Protein AF-A0A7Y0SPU0-F1 (afdb_monomer_lite)

Secondary structure (DSSP, 8-state):
--HHHHHHHHHTT-EEEETTEEEETTEEPPTT-S----

Sequence (38 aa):
RIYPMVAKWLVDERLIMKDGKAYLDGAELGVHGYASDE

Radius of gyration: 9.87 Å; chains: 1; bounding box: 22×20×19 Å

Organism: Vibrio parahaemolyticus (NCBI:txid670)

Structure (mmCIF, N/CA/C/O backbone):
data_AF-A0A7Y0SPU0-F1
#
_entry.id   AF-A0A7Y0SPU0-F1
#
loop_
_atom_site.group_PDB
_atom_site.id
_atom_site.type_symbol
_atom_site.label_atom_id
_atom_site.label_alt_id
_atom_site.label_comp_id
_atom_site.label_asym_id
_atom_site.label_entity_id
_atom_site.label_seq_id
_atom_site.pdbx_PDB_ins_code
_atom_site.Cartn_x
_atom_site.Cartn_y
_atom_site.Cartn_z
_atom_site.occupancy
_atom_site.B_iso_or_equiv
_atom_site.auth_seq_id
_atom_site.auth_comp_id
_atom_site.auth_asym_id
_atom_site.auth_atom_id
_atom_site.pdbx_PDB_model_num
ATOM 1 N N . ARG A 1 1 ? 17.467 6.353 2.635 1.00 60.62 1 ARG A N 1
ATOM 2 C CA . ARG A 1 1 ? 16.944 6.365 4.031 1.00 60.62 1 ARG A CA 1
ATOM 3 C C . ARG A 1 1 ? 15.409 6.306 4.006 1.00 60.62 1 ARG A C 1
ATOM 5 O O . ARG A 1 1 ? 14.758 7.270 4.371 1.00 60.62 1 ARG A O 1
ATOM 12 N N . ILE A 1 2 ? 14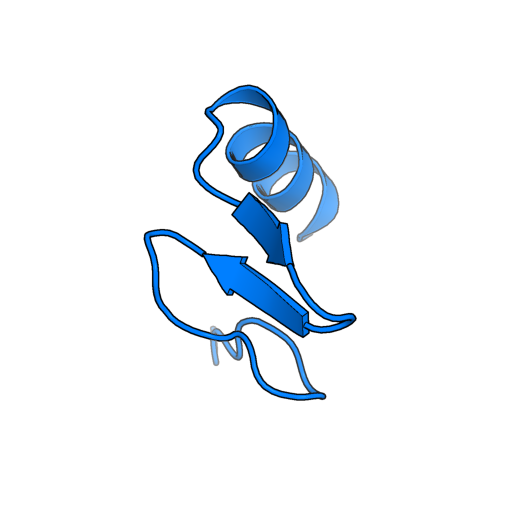.827 5.199 3.537 1.00 74.75 2 ILE A N 1
ATOM 13 C CA . ILE A 1 2 ? 13.384 5.127 3.222 1.00 74.75 2 ILE A CA 1
ATOM 14 C C . ILE A 1 2 ? 12.511 4.636 4.390 1.00 74.75 2 ILE A C 1
ATOM 16 O O . ILE A 1 2 ? 11.324 4.932 4.439 1.00 74.75 2 ILE A O 1
ATOM 20 N N . TYR A 1 3 ? 13.101 3.947 5.371 1.00 74.88 3 TYR A N 1
ATOM 21 C CA . TYR A 1 3 ? 12.357 3.314 6.466 1.00 74.88 3 TYR A CA 1
ATOM 22 C C . TYR A 1 3 ? 11.507 4.268 7.330 1.00 74.88 3 TYR A C 1
ATOM 24 O O . TYR A 1 3 ? 10.339 3.949 7.547 1.00 74.88 3 TYR A O 1
ATOM 32 N N . PRO A 1 4 ? 12.000 5.442 7.783 1.00 83.44 4 PRO A N 1
ATOM 33 C CA . PRO A 1 4 ? 11.172 6.360 8.576 1.00 83.44 4 PRO A CA 1
ATOM 34 C C . PRO A 1 4 ? 9.976 6.919 7.794 1.00 83.44 4 PRO A C 1
ATOM 36 O O . PRO A 1 4 ? 8.929 7.199 8.368 1.00 83.44 4 PRO A O 1
ATOM 39 N N . MET A 1 5 ? 10.127 7.072 6.478 1.00 84.38 5 MET A N 1
ATOM 40 C CA . MET A 1 5 ? 9.096 7.616 5.597 1.00 84.38 5 MET A CA 1
ATOM 41 C C . MET A 1 5 ? 7.982 6.598 5.340 1.00 84.38 5 MET A C 1
ATOM 43 O O . MET A 1 5 ? 6.808 6.925 5.480 1.00 84.38 5 MET A O 1
ATOM 47 N N . VAL A 1 6 ? 8.347 5.346 5.052 1.00 84.44 6 VAL A N 1
ATOM 48 C CA . VAL A 1 6 ? 7.378 4.257 4.854 1.00 84.44 6 VAL A CA 1
ATOM 49 C C . VAL A 1 6 ? 6.588 3.986 6.136 1.00 84.44 6 VAL A C 1
ATOM 51 O O . VAL A 1 6 ? 5.373 3.815 6.082 1.00 84.44 6 VAL A O 1
ATOM 54 N N . ALA A 1 7 ? 7.253 4.019 7.297 1.00 85.25 7 ALA A N 1
ATOM 55 C CA . ALA A 1 7 ? 6.581 3.882 8.587 1.00 85.25 7 ALA A CA 1
ATOM 56 C C . ALA A 1 7 ? 5.547 4.996 8.813 1.00 85.25 7 ALA A C 1
ATOM 58 O O . ALA A 1 7 ? 4.454 4.726 9.301 1.00 85.25 7 ALA A O 1
ATOM 59 N N . LYS A 1 8 ? 5.859 6.231 8.405 1.00 88.06 8 LYS A N 1
ATOM 60 C CA . LYS A 1 8 ? 4.911 7.344 8.475 1.00 88.06 8 LYS A CA 1
ATOM 61 C C . LYS A 1 8 ? 3.689 7.113 7.584 1.00 88.06 8 LYS A C 1
ATOM 63 O O . LYS A 1 8 ? 2.574 7.280 8.055 1.00 88.06 8 LYS A O 1
ATOM 68 N N . TRP A 1 9 ? 3.875 6.671 6.339 1.00 89.06 9 TRP A N 1
ATOM 69 C CA . TRP A 1 9 ? 2.747 6.368 5.448 1.00 89.06 9 TRP A CA 1
ATOM 70 C C . TRP A 1 9 ? 1.846 5.251 5.974 1.00 89.06 9 TRP A C 1
ATOM 72 O O . TRP A 1 9 ? 0.642 5.293 5.746 1.00 89.06 9 TRP A O 1
ATOM 82 N N . LEU A 1 10 ? 2.418 4.275 6.682 1.00 87.38 10 LEU A N 1
ATOM 83 C CA . LEU A 1 10 ? 1.648 3.216 7.328 1.00 87.38 10 LEU A CA 1
ATOM 84 C C . LEU A 1 10 ? 0.807 3.755 8.496 1.00 87.38 10 LEU A C 1
ATOM 86 O O . LEU A 1 10 ? -0.366 3.416 8.604 1.00 87.38 10 LEU A O 1
ATOM 90 N N . VAL A 1 11 ? 1.393 4.5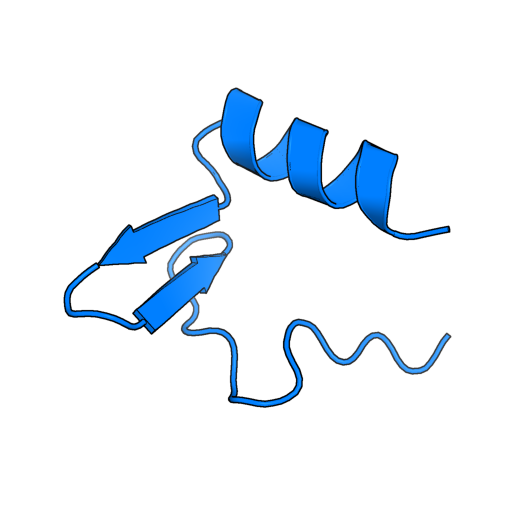99 9.353 1.00 91.44 11 VAL A N 1
ATOM 91 C CA . VAL A 1 11 ? 0.689 5.212 10.497 1.00 91.44 11 VAL A CA 1
ATOM 92 C C . VAL A 1 11 ? -0.398 6.185 10.036 1.00 91.44 11 VAL A C 1
ATOM 94 O O . VAL A 1 11 ? -1.458 6.239 10.649 1.00 91.44 11 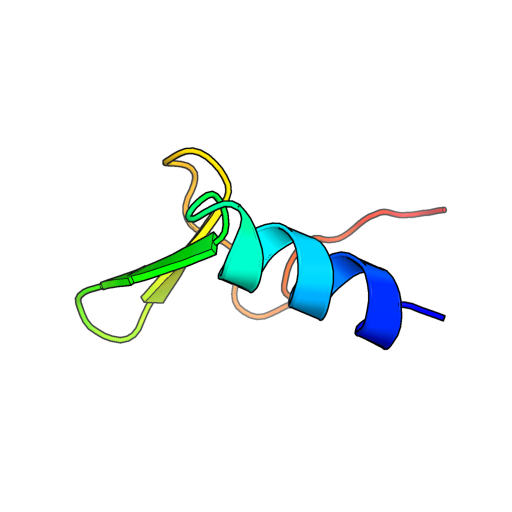VAL A O 1
ATOM 97 N N . ASP A 1 12 ? -0.158 6.910 8.944 1.00 92.25 12 ASP A N 1
ATOM 98 C CA . ASP A 1 12 ? -1.114 7.855 8.356 1.00 92.25 12 ASP A CA 1
ATOM 99 C C . ASP A 1 12 ? -2.217 7.153 7.522 1.00 92.25 12 ASP A C 1
ATOM 101 O O . ASP A 1 12 ? -2.975 7.831 6.834 1.00 92.25 12 ASP A O 1
ATOM 105 N N . GLU A 1 13 ? -2.280 5.812 7.515 1.00 88.38 13 GLU A N 1
ATOM 106 C CA . GLU A 1 13 ? -3.195 4.984 6.696 1.00 88.38 13 GLU A CA 1
ATOM 107 C C . GLU A 1 13 ? -3.119 5.243 5.179 1.00 88.38 13 GLU A C 1
ATOM 109 O O . GLU A 1 13 ? -3.974 4.825 4.398 1.00 88.38 13 GLU A O 1
ATOM 114 N N . ARG A 1 14 ? -2.049 5.901 4.734 1.00 90.75 14 ARG A N 1
ATOM 115 C CA . ARG A 1 14 ? -1.788 6.205 3.325 1.00 90.75 14 ARG A CA 1
ATOM 116 C C . ARG A 1 14 ? -1.259 4.995 2.576 1.00 90.75 14 ARG A C 1
ATOM 118 O O . ARG A 1 14 ? -1.536 4.840 1.391 1.00 90.75 14 ARG A O 1
ATOM 125 N N . LEU A 1 15 ? -0.483 4.151 3.254 1.00 89.56 15 LEU A N 1
ATOM 126 C CA . LEU A 1 15 ? 0.045 2.904 2.717 1.00 89.56 15 LEU A CA 1
ATOM 127 C C . LEU A 1 15 ? -0.776 1.727 3.244 1.00 89.56 15 LEU A C 1
ATOM 129 O O . LEU A 1 15 ? -0.722 1.411 4.430 1.00 89.56 15 LEU A O 1
ATOM 133 N N . ILE A 1 16 ? -1.483 1.045 2.348 1.00 90.25 16 ILE A N 1
ATOM 134 C CA . ILE A 1 16 ? -2.310 -0.120 2.668 1.00 90.25 16 ILE A CA 1
ATOM 135 C C . ILE A 1 16 ? -1.855 -1.341 1.872 1.00 90.25 16 ILE A C 1
ATOM 137 O O . ILE A 1 16 ? -1.372 -1.226 0.747 1.00 90.25 16 ILE A O 1
ATOM 141 N N . MET A 1 17 ? -2.038 -2.531 2.440 1.00 88.62 17 MET A N 1
ATOM 142 C CA . MET A 1 17 ? -1.849 -3.788 1.718 1.00 88.62 17 MET A CA 1
ATOM 143 C C . MET A 1 17 ? -3.216 -4.399 1.422 1.00 88.62 17 MET A C 1
ATOM 145 O O . MET A 1 17 ? -3.990 -4.670 2.338 1.00 88.62 17 MET A O 1
ATOM 149 N N . LYS A 1 18 ? -3.518 -4.618 0.144 1.00 87.88 18 LYS A N 1
ATOM 150 C CA . LYS A 1 18 ? -4.778 -5.205 -0.313 1.00 87.88 18 LYS A CA 1
ATOM 151 C C . LYS A 1 18 ? -4.495 -6.236 -1.399 1.00 87.88 18 LYS A C 1
ATOM 153 O O . LYS A 1 18 ? -3.728 -5.968 -2.315 1.00 87.88 18 LYS A O 1
ATOM 158 N N . ASP A 1 19 ? -5.093 -7.421 -1.290 1.00 87.19 19 ASP A N 1
ATOM 159 C CA . ASP A 1 19 ? -4.967 -8.497 -2.288 1.00 87.19 19 ASP A CA 1
ATOM 160 C C . ASP A 1 19 ? -3.503 -8.857 -2.628 1.00 87.19 19 ASP A C 1
ATOM 162 O O . ASP A 1 19 ? -3.150 -9.110 -3.778 1.00 87.19 19 ASP A O 1
ATOM 166 N N . GLY A 1 20 ? -2.620 -8.833 -1.621 1.00 86.44 20 GLY A N 1
ATOM 167 C CA . GLY A 1 20 ? -1.187 -9.112 -1.792 1.00 86.44 20 GLY A CA 1
ATOM 168 C C . GLY A 1 20 ? -0.383 -7.988 -2.459 1.00 86.44 20 GLY A C 1
ATOM 169 O O . GLY A 1 20 ? 0.804 -8.167 -2.716 1.00 86.44 20 GLY A O 1
ATOM 170 N N . LYS A 1 21 ? -1.007 -6.836 -2.721 1.00 85.94 21 LYS A N 1
ATOM 171 C CA . LYS A 1 21 ? -0.406 -5.664 -3.362 1.00 85.94 21 LYS A CA 1
ATOM 172 C C . LYS A 1 21 ? -0.368 -4.487 -2.393 1.00 85.94 21 LYS A C 1
ATOM 174 O O . LYS A 1 21 ? -1.281 -4.303 -1.587 1.00 85.94 21 LYS A O 1
ATOM 179 N N . ALA A 1 22 ? 0.692 -3.692 -2.462 1.00 88.75 22 ALA A N 1
ATOM 180 C CA . ALA A 1 22 ? 0.799 -2.462 -1.689 1.00 88.75 22 ALA A CA 1
ATOM 181 C C . ALA A 1 22 ? 0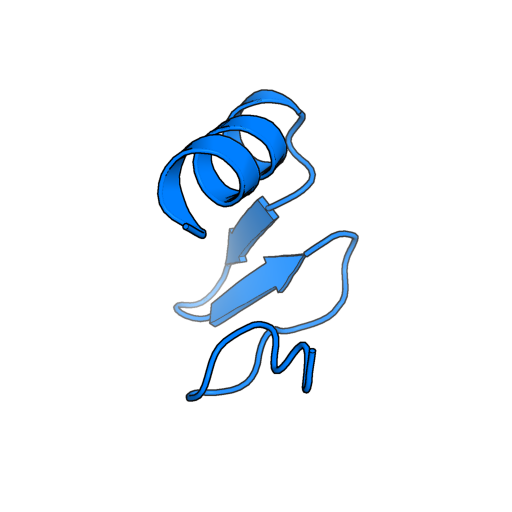.171 -1.307 -2.476 1.00 88.75 22 ALA A C 1
ATOM 183 O O . ALA A 1 22 ? 0.399 -1.188 -3.675 1.00 88.75 22 ALA A O 1
ATOM 184 N N . TYR A 1 23 ? -0.594 -0.453 -1.805 1.00 88.25 23 TYR A N 1
ATOM 185 C CA . TYR A 1 23 ? -1.199 0.743 -2.378 1.00 88.25 23 TYR A CA 1
ATOM 186 C C . TYR A 1 23 ? -0.817 1.95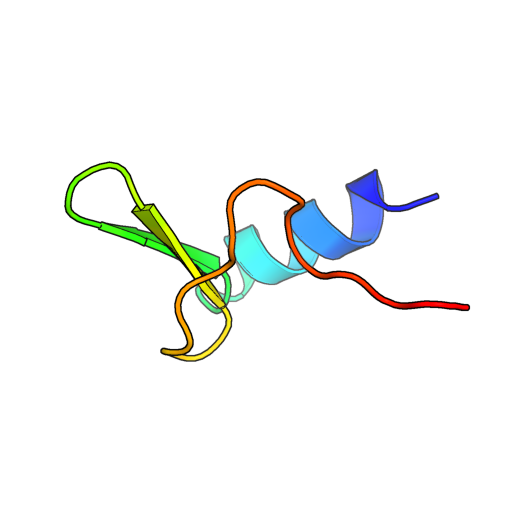0 -1.530 1.00 88.25 23 TYR A C 1
ATOM 188 O O . TYR A 1 23 ? -1.005 1.923 -0.317 1.00 88.25 23 TYR A O 1
ATOM 196 N N . LEU A 1 24 ? -0.308 3.003 -2.162 1.00 88.25 24 LEU A N 1
ATOM 197 C CA . LEU A 1 24 ? 0.000 4.282 -1.532 1.00 88.25 24 LEU A CA 1
ATOM 198 C C . LEU A 1 24 ? -0.966 5.338 -2.071 1.00 88.25 24 LEU A C 1
ATOM 200 O O . LEU A 1 24 ? -1.016 5.559 -3.277 1.00 88.25 24 LEU A O 1
ATOM 204 N N . ASP A 1 25 ? -1.763 5.951 -1.194 1.00 88.06 25 ASP A N 1
ATOM 205 C CA . ASP A 1 25 ? -2.801 6.934 -1.546 1.00 88.06 25 ASP A CA 1
ATOM 206 C C . ASP A 1 25 ? -3.781 6.432 -2.631 1.00 88.06 25 ASP A C 1
ATOM 208 O O . ASP A 1 25 ? -4.295 7.195 -3.448 1.00 88.06 25 ASP A O 1
ATOM 212 N N . GLY A 1 26 ? -4.029 5.118 -2.663 1.00 85.12 26 GLY A N 1
ATOM 213 C CA . GLY A 1 26 ? -4.881 4.462 -3.660 1.00 85.12 26 GLY A CA 1
ATOM 214 C C . GLY A 1 26 ? -4.177 4.047 -4.958 1.00 85.12 26 GLY A C 1
ATOM 215 O O . GLY A 1 26 ? -4.790 3.351 -5.766 1.00 85.12 26 GLY A O 1
ATOM 216 N N . ALA A 1 27 ? -2.900 4.390 -5.155 1.00 84.94 27 ALA A N 1
ATOM 217 C CA . ALA A 1 27 ? -2.098 3.927 -6.286 1.00 84.94 27 ALA A CA 1
ATOM 218 C C . ALA A 1 27 ? -1.345 2.633 -5.940 1.00 84.94 27 ALA A C 1
ATOM 220 O O . ALA A 1 27 ? -0.641 2.575 -4.934 1.00 84.94 27 ALA A O 1
ATOM 221 N N . GLU A 1 28 ? -1.471 1.596 -6.773 1.00 85.19 28 GLU A N 1
ATOM 222 C CA . GLU A 1 28 ? -0.721 0.344 -6.608 1.00 85.19 28 GLU A CA 1
ATOM 223 C C . GLU A 1 28 ? 0.786 0.604 -6.773 1.00 85.19 28 GLU A C 1
ATOM 225 O O . GLU A 1 28 ? 1.233 1.141 -7.788 1.00 85.19 28 GLU A O 1
ATOM 230 N N . LEU A 1 29 ? 1.577 0.209 -5.778 1.00 83.25 29 LEU A N 1
ATOM 231 C CA . LEU A 1 29 ? 3.030 0.219 -5.858 1.00 83.25 29 LEU A CA 1
ATOM 232 C C . LEU A 1 29 ? 3.492 -1.002 -6.658 1.00 83.25 29 LEU A C 1
ATOM 234 O O . LEU A 1 29 ? 3.136 -2.139 -6.345 1.00 83.25 29 LEU A O 1
ATOM 238 N N . GLY A 1 30 ? 4.312 -0.763 -7.683 1.00 76.19 30 GLY A N 1
ATOM 239 C CA . GLY A 1 30 ? 4.918 -1.832 -8.474 1.00 76.19 30 GLY A CA 1
ATOM 240 C C . GLY A 1 30 ? 5.888 -2.695 -7.656 1.00 76.19 30 GLY A C 1
ATOM 241 O O . GLY A 1 30 ? 6.256 -2.365 -6.531 1.00 76.19 30 GLY A O 1
ATOM 242 N N . VAL A 1 31 ? 6.371 -3.792 -8.249 1.00 69.19 31 VAL A N 1
ATOM 243 C CA . VAL A 1 31 ? 7.302 -4.752 -7.609 1.00 69.19 31 VAL A CA 1
ATOM 244 C C . VAL A 1 31 ? 8.632 -4.141 -7.143 1.00 69.19 31 VAL A C 1
ATOM 246 O O . VAL A 1 31 ? 9.310 -4.715 -6.295 1.00 69.19 31 VAL A O 1
ATOM 249 N N . HIS A 1 32 ? 8.989 -2.964 -7.659 1.00 68.62 32 HIS A N 1
ATOM 250 C CA . HIS A 1 32 ? 10.156 -2.188 -7.234 1.00 68.62 32 HIS A CA 1
ATOM 251 C C . HIS A 1 32 ? 9.826 -1.115 -6.174 1.00 68.62 32 HIS A C 1
ATOM 253 O O . HIS A 1 32 ? 10.696 -0.336 -5.796 1.00 68.62 32 HIS A O 1
ATOM 259 N N . GLY A 1 33 ? 8.594 -1.095 -5.652 1.00 64.31 33 GLY A N 1
ATOM 260 C CA . GLY A 1 33 ? 8.110 -0.109 -4.688 1.00 64.31 33 GLY A CA 1
ATOM 261 C C . GLY A 1 33 ? 7.868 1.269 -5.310 1.00 64.31 33 GLY A C 1
ATOM 262 O O . GLY A 1 33 ? 7.697 1.406 -6.521 1.00 64.31 33 GLY A O 1
ATOM 263 N N . TYR A 1 34 ? 7.837 2.302 -4.462 1.00 64.25 34 TYR A N 1
ATOM 264 C CA . TYR A 1 34 ? 7.858 3.692 -4.917 1.00 64.25 34 TYR A CA 1
ATOM 265 C C . TYR A 1 34 ? 9.256 3.988 -5.474 1.00 64.25 34 TYR A C 1
ATOM 267 O O . TYR A 1 34 ? 10.199 4.211 -4.711 1.00 64.25 34 TYR A O 1
ATOM 275 N N . ALA A 1 35 ? 9.391 3.940 -6.800 1.00 59.38 35 ALA A N 1
ATOM 276 C CA . ALA A 1 35 ? 10.590 4.371 -7.504 1.00 59.38 35 ALA A CA 1
ATOM 277 C C . ALA A 1 35 ? 10.649 5.905 -7.475 1.00 59.38 35 ALA A C 1
AT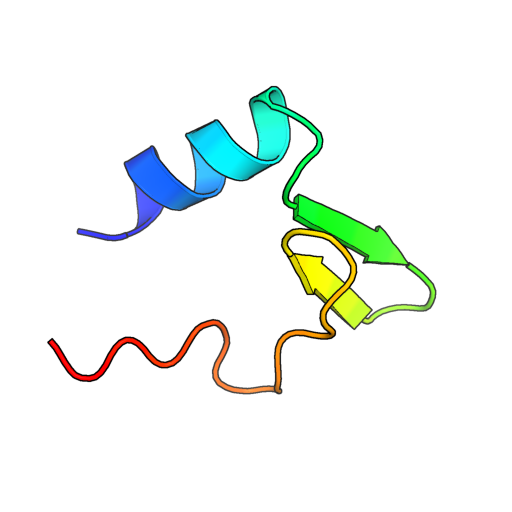OM 279 O O . ALA A 1 35 ? 10.271 6.576 -8.429 1.00 59.38 35 ALA A O 1
ATOM 280 N N . SER A 1 36 ? 11.068 6.465 -6.339 1.00 54.28 36 SER A N 1
ATOM 281 C CA . SER A 1 36 ? 11.630 7.813 -6.346 1.00 54.28 36 SER A CA 1
ATOM 282 C C . SER A 1 36 ? 13.038 7.664 -6.907 1.00 54.28 36 SER A C 1
ATOM 284 O O . SER A 1 36 ? 13.952 7.296 -6.167 1.00 54.28 36 SER A O 1
ATOM 286 N N . ASP A 1 37 ? 13.194 7.858 -8.216 1.00 54.16 37 ASP A N 1
ATOM 287 C CA . ASP A 1 37 ? 14.486 8.293 -8.743 1.00 54.16 37 ASP A CA 1
ATOM 288 C C . ASP A 1 37 ? 14.737 9.668 -8.112 1.00 54.16 37 ASP A C 1
ATOM 290 O O . ASP A 1 37 ? 14.055 10.623 -8.464 1.00 54.16 37 ASP A O 1
ATOM 294 N N . GLU A 1 38 ? 15.594 9.676 -7.084 1.00 41.88 38 GLU A N 1
ATOM 295 C CA . GLU A 1 38 ? 16.076 10.813 -6.269 1.00 41.88 38 GLU A CA 1
ATOM 296 C C . GLU A 1 38 ? 15.117 11.991 -6.011 1.00 41.88 38 GLU A C 1
ATOM 298 O O . GLU A 1 38 ? 14.921 12.870 -6.877 1.00 41.88 38 GLU A O 1
#

pLDDT: mean 79.87, std 12.53, range [41.88, 92.25]

Foldseek 3Di:
DCVVVVVVQVVVVQWDADPNFIHGVNHTADPVGPPPPD